Protein AF-V4PX24-F1 (afdb_monomer)

Sequence (43 aa):
MALSDTSLRNAKPKEKQYKLHDLGGLFVIVRPSGGKLWRMSMA

Secondary structure (DSSP, 8-state):
-PPPHHHHHH----SS-EEEE-STTEEEEEPTTS-EEEEE---

Radius of gyration: 10.17 Å; Cα contacts (8 Å, |Δi|>4): 67; chains: 1; bounding box: 26×18×21 Å

Mean predicted aligned error: 2.76 Å

Foldseek 3Di:
DADDPVNVVPDDADPAWDWDDHPPQWIWIQHNVRDIDIDGDDD

Solvent-accessible surface area (backbone atoms only — not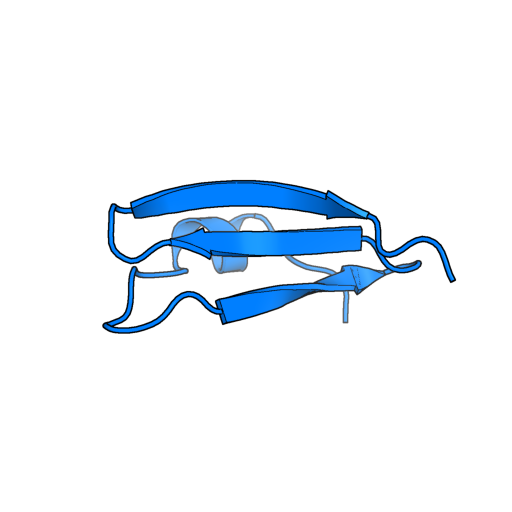 comparable to full-atom values): 2656 Å² total; per-residue (Å²): 107,74,74,46,72,69,58,60,70,69,60,69,56,41,98,57,66,48,78,49,61,35,62,95,44,34,30,34,40,35,29,53,87,61,53,75,42,83,48,71,57,78,131

Nearest PDB structures (foldseek):
  3jtz-assembly1_A  TM=9.748E-01  e=1.451E-02  Yersinia pestis
  3ju0-assembly1_A  TM=9.927E-01  e=1.984E-02  Pectobacterium atrosepticum
  7vva-assembly1_E  TM=6.029E-01  e=3.158E+00  Escherichia coli
  7qh6-assembly1_D  TM=5.904E-01  e=3.158E+00  Homo sapiens
  6cuu-assembly1_C  TM=4.741E-01  e=3.810E+00  Thermus thermophilus HB27

Structure (mmCIF, N/CA/C/O backbone):
data_AF-V4PX24-F1
#
_entry.id   AF-V4PX24-F1
#
loop_
_atom_site.group_PDB
_atom_site.id
_atom_site.type_symbol
_atom_site.label_atom_id
_atom_site.label_alt_id
_atom_site.label_comp_id
_atom_site.label_asym_id
_atom_site.label_entity_id
_atom_site.label_seq_id
_atom_site.pdbx_PDB_ins_code
_atom_site.Cartn_x
_atom_site.Cartn_y
_atom_site.Cartn_z
_atom_site.occupancy
_atom_site.B_iso_or_equiv
_atom_site.auth_seq_id
_atom_site.auth_comp_id
_atom_site.auth_asym_id
_atom_site.auth_atom_id
_atom_site.pdbx_PDB_model_num
ATOM 1 N N . MET A 1 1 ? 6.935 -6.119 -4.300 1.00 75.81 1 MET A N 1
ATOM 2 C CA . MET A 1 1 ? 5.911 -6.809 -5.114 1.00 75.81 1 MET A CA 1
ATOM 3 C C . MET A 1 1 ? 5.058 -5.736 -5.754 1.00 75.81 1 MET A C 1
ATOM 5 O O . MET A 1 1 ? 4.821 -4.740 -5.083 1.00 75.81 1 MET A O 1
ATOM 9 N N . ALA A 1 2 ? 4.672 -5.898 -7.020 1.00 90.81 2 ALA A N 1
ATOM 10 C CA . ALA A 1 2 ? 3.842 -4.901 -7.685 1.00 90.81 2 ALA A CA 1
ATOM 11 C C . ALA A 1 2 ? 2.466 -4.798 -7.010 1.00 90.81 2 ALA A C 1
ATOM 13 O O . ALA A 1 2 ? 1.904 -5.813 -6.585 1.00 90.81 2 ALA A O 1
ATOM 14 N N . LEU A 1 3 ? 1.929 -3.586 -6.907 1.00 95.12 3 LEU A N 1
ATOM 15 C CA . LEU A 1 3 ? 0.567 -3.369 -6.441 1.00 95.12 3 LEU A CA 1
ATOM 16 C C . LEU A 1 3 ? -0.422 -3.833 -7.508 1.00 95.12 3 LEU A C 1
ATOM 18 O O . LEU A 1 3 ? -0.269 -3.552 -8.694 1.00 95.12 3 LEU A O 1
ATOM 22 N N . SER A 1 4 ? -1.476 -4.516 -7.070 1.00 96.12 4 SER A N 1
ATOM 23 C CA . SER A 1 4 ? -2.620 -4.839 -7.921 1.00 96.12 4 SER A CA 1
ATOM 24 C C . SER A 1 4 ? -3.757 -3.846 -7.701 1.00 96.12 4 SER A C 1
ATOM 26 O O . SER A 1 4 ? -3.916 -3.300 -6.603 1.00 96.12 4 SER A O 1
ATOM 28 N N . ASP A 1 5 ? -4.602 -3.665 -8.715 1.00 95.56 5 ASP A N 1
ATOM 29 C CA . ASP A 1 5 ? -5.835 -2.875 -8.606 1.00 95.56 5 ASP A CA 1
ATOM 30 C C . ASP A 1 5 ? -6.692 -3.332 -7.410 1.00 95.56 5 ASP A C 1
ATOM 32 O O . ASP A 1 5 ? -7.096 -2.513 -6.583 1.00 95.56 5 ASP A O 1
ATOM 36 N N . THR A 1 6 ? -6.858 -4.645 -7.225 1.00 97.06 6 THR A N 1
ATOM 37 C CA . THR A 1 6 ? -7.591 -5.217 -6.088 1.00 97.06 6 THR A CA 1
ATOM 38 C C . THR A 1 6 ? -6.990 -4.803 -4.743 1.00 97.06 6 THR A C 1
ATOM 40 O O . THR A 1 6 ? -7.722 -4.422 -3.828 1.00 97.06 6 THR A O 1
ATOM 43 N N . SER A 1 7 ? -5.658 -4.828 -4.610 1.00 95.44 7 SER A N 1
ATOM 44 C CA . SER A 1 7 ? -4.982 -4.409 -3.374 1.00 95.44 7 SER A CA 1
ATOM 45 C C . SER A 1 7 ? -5.195 -2.920 -3.079 1.00 95.44 7 SER A C 1
ATOM 47 O O . SER A 1 7 ? -5.453 -2.545 -1.934 1.00 95.44 7 SER A O 1
ATOM 49 N N . LEU A 1 8 ? -5.187 -2.077 -4.117 1.00 95.56 8 LEU A N 1
ATOM 50 C CA . LEU A 1 8 ? -5.426 -0.641 -4.001 1.00 95.56 8 LEU A CA 1
ATOM 51 C C . LEU A 1 8 ? -6.874 -0.334 -3.630 1.00 95.56 8 LEU A C 1
ATOM 53 O O . LEU A 1 8 ? -7.112 0.533 -2.788 1.00 95.56 8 LEU A O 1
ATOM 57 N N . ARG A 1 9 ? -7.848 -1.042 -4.210 1.00 95.94 9 ARG A N 1
ATOM 58 C CA . ARG A 1 9 ? -9.272 -0.893 -3.865 1.00 95.94 9 ARG A CA 1
ATOM 59 C C . ARG A 1 9 ? -9.538 -1.303 -2.421 1.00 95.94 9 ARG A C 1
ATOM 61 O O . ARG A 1 9 ? -10.179 -0.548 -1.692 1.00 95.94 9 ARG A O 1
ATOM 68 N N . ASN A 1 10 ? -8.949 -2.416 -1.987 1.00 97.00 10 ASN A N 1
ATOM 69 C CA . ASN A 1 10 ? -9.115 -2.952 -0.635 1.00 97.00 10 ASN A CA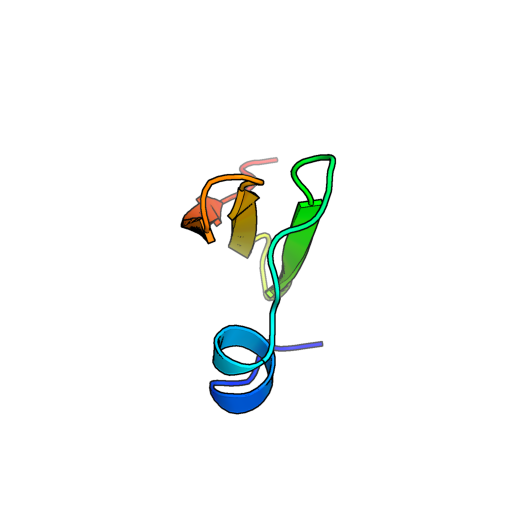 1
ATOM 70 C C . ASN A 1 10 ? -8.325 -2.197 0.444 1.00 97.00 10 ASN A C 1
ATOM 72 O O . ASN A 1 10 ? -8.578 -2.393 1.634 1.00 97.00 10 ASN A O 1
ATOM 76 N N . ALA A 1 11 ? -7.388 -1.324 0.067 1.00 97.12 11 ALA A N 1
ATOM 77 C CA . ALA A 1 11 ? -6.637 -0.509 1.013 1.00 97.12 11 ALA A CA 1
ATOM 78 C C . ALA A 1 11 ? -7.563 0.459 1.769 1.00 97.12 11 ALA A C 1
ATOM 80 O O . ALA A 1 11 ? -8.100 1.411 1.189 1.00 97.12 11 ALA A O 1
ATOM 81 N N . LYS A 1 12 ? -7.736 0.212 3.073 1.00 97.25 12 LYS A N 1
ATOM 82 C CA . LYS A 1 12 ? -8.580 1.014 3.968 1.00 97.25 12 LYS A CA 1
ATOM 83 C C . LYS A 1 12 ? -7.780 2.117 4.670 1.00 97.25 12 LYS A C 1
ATOM 85 O O . LYS A 1 12 ? -6.587 1.922 4.931 1.00 97.25 12 LYS A O 1
ATOM 90 N N . PRO A 1 13 ? -8.411 3.253 5.006 1.00 97.94 13 PRO A N 1
ATOM 91 C CA . PRO A 1 13 ? -7.796 4.268 5.855 1.00 97.94 13 PRO A CA 1
ATOM 92 C C . PRO A 1 13 ? -7.419 3.678 7.217 1.00 97.94 13 PRO A C 1
ATOM 94 O O . PRO A 1 13 ? -8.065 2.750 7.702 1.00 97.94 13 PRO A O 1
ATOM 97 N N . LYS A 1 14 ? -6.367 4.221 7.825 1.00 97.75 14 LYS A N 1
ATOM 98 C CA . LYS A 1 14 ? -5.924 3.892 9.186 1.00 97.75 14 LYS A CA 1
ATOM 99 C C . LYS A 1 14 ? -5.770 5.183 9.985 1.00 97.75 14 LYS A C 1
ATOM 101 O O . LYS A 1 14 ? -5.785 6.263 9.400 1.00 97.75 14 LYS A O 1
ATOM 106 N N . GLU A 1 15 ? -5.557 5.070 11.295 1.00 97.69 15 GLU A N 1
ATOM 107 C CA . GLU A 1 15 ? -5.328 6.224 12.183 1.00 97.69 15 GLU A CA 1
ATOM 108 C C . GLU A 1 15 ? -4.136 7.089 11.748 1.00 97.69 15 GLU A C 1
ATOM 110 O O . GLU A 1 15 ? -4.149 8.308 11.901 1.00 97.69 15 GLU A O 1
ATOM 115 N N . LYS A 1 16 ? -3.110 6.467 11.154 1.00 97.56 16 LYS A N 1
ATOM 116 C CA . LYS A 1 16 ? -1.942 7.147 10.588 1.00 97.56 16 LYS A CA 1
ATOM 117 C C . LYS A 1 16 ? -1.804 6.824 9.109 1.00 97.56 16 LYS A C 1
ATOM 119 O O . LYS A 1 16 ? -2.142 5.726 8.662 1.00 97.56 16 LYS A O 1
ATOM 124 N N . GLN A 1 17 ? -1.276 7.786 8.354 1.00 97.62 17 GLN A N 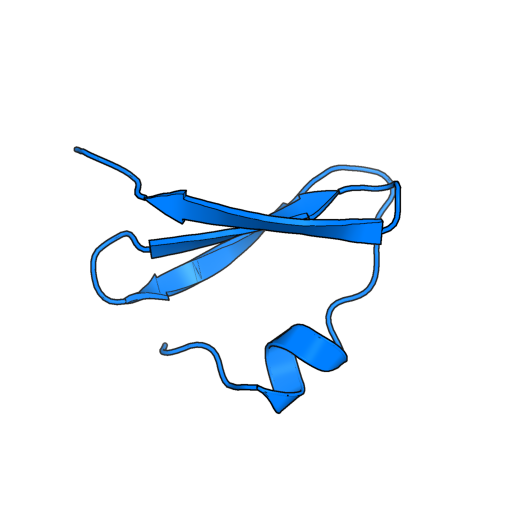1
ATOM 125 C CA . GLN A 1 17 ? -0.951 7.561 6.950 1.00 97.62 17 GLN A CA 1
ATOM 126 C C . GLN A 1 17 ? 0.077 6.435 6.805 1.00 97.62 17 GLN A C 1
ATOM 128 O O . GLN A 1 17 ? 0.998 6.320 7.615 1.00 97.62 17 GLN A O 1
ATOM 133 N N . TYR A 1 18 ? -0.062 5.629 5.759 1.00 97.88 18 TYR A N 1
ATOM 134 C CA . TYR A 1 18 ? 0.871 4.544 5.467 1.00 97.88 18 TYR A CA 1
ATOM 135 C C . TYR A 1 18 ? 1.140 4.438 3.968 1.00 97.88 18 TYR A C 1
ATOM 137 O O . TYR A 1 18 ? 0.358 4.923 3.146 1.00 97.88 18 TYR A O 1
ATOM 145 N N . LYS A 1 19 ? 2.276 3.824 3.629 1.00 96.62 19 LYS A N 1
ATOM 146 C CA . LYS A 1 19 ? 2.736 3.644 2.253 1.00 96.62 19 LYS A CA 1
ATOM 147 C C . LYS A 1 19 ? 2.460 2.218 1.789 1.00 96.62 19 LYS A C 1
ATOM 149 O O . LYS A 1 19 ? 2.762 1.263 2.501 1.00 96.62 19 LYS A O 1
ATOM 154 N N . L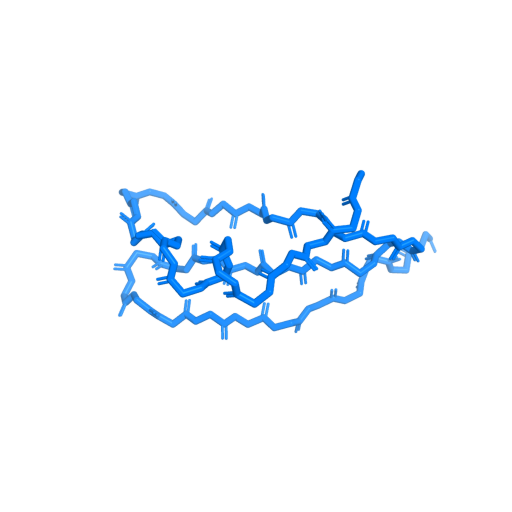EU A 1 20 ? 1.919 2.091 0.587 1.00 96.56 20 LEU A N 1
ATOM 155 C CA . LEU A 1 20 ? 1.871 0.853 -0.178 1.00 96.56 20 LEU A CA 1
ATOM 156 C C . LEU A 1 20 ? 2.912 0.971 -1.282 1.00 96.56 20 LEU A C 1
ATOM 158 O O . LEU A 1 20 ? 2.767 1.813 -2.164 1.00 96.56 20 LEU A O 1
ATOM 162 N N . HIS A 1 21 ? 3.981 0.188 -1.186 1.00 95.75 21 HIS A N 1
ATOM 163 C CA . HIS A 1 21 ? 5.083 0.244 -2.138 1.00 95.75 21 HIS A CA 1
ATOM 164 C C . HIS A 1 21 ? 4.764 -0.570 -3.385 1.00 95.75 21 HIS A C 1
ATOM 166 O O . HIS A 1 21 ? 4.326 -1.715 -3.284 1.00 95.75 21 HIS A O 1
ATOM 172 N N . ASP A 1 22 ? 5.025 0.038 -4.532 1.00 94.00 22 ASP A N 1
ATOM 173 C CA . ASP A 1 22 ? 5.073 -0.616 -5.82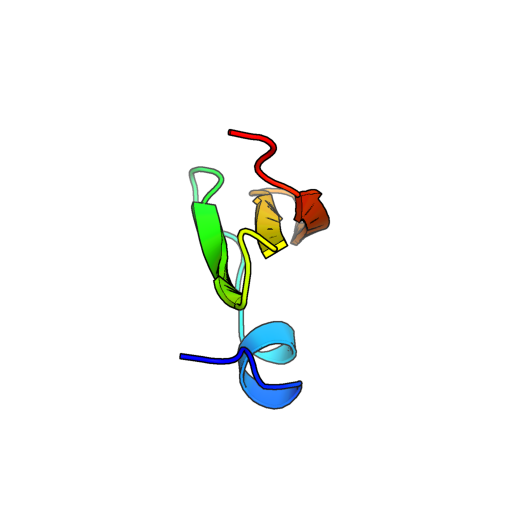9 1.00 94.00 22 ASP A CA 1
ATOM 174 C C . ASP A 1 22 ? 6.544 -0.806 -6.258 1.00 94.00 22 ASP A C 1
ATOM 176 O O . ASP A 1 22 ? 7.455 -0.825 -5.420 1.00 94.00 22 ASP A O 1
ATOM 180 N N . LEU A 1 23 ? 6.800 -0.998 -7.551 1.00 92.81 23 LEU A N 1
ATOM 181 C CA . LEU A 1 23 ? 8.138 -1.170 -8.101 1.00 92.81 23 LEU A CA 1
ATOM 182 C C . LEU A 1 23 ? 8.821 0.176 -8.379 1.00 92.81 23 LEU A C 1
ATOM 184 O O . 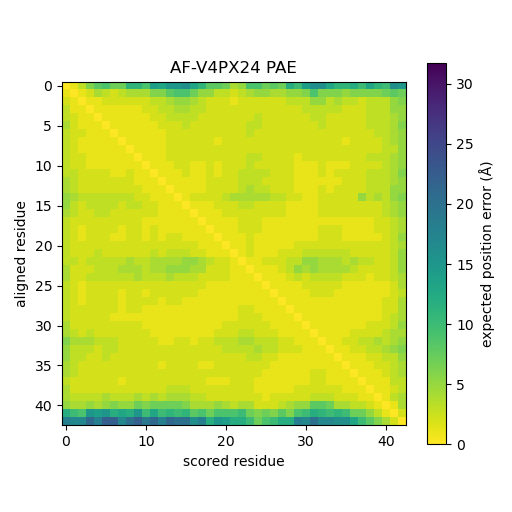LEU A 1 23 ? 8.186 1.219 -8.511 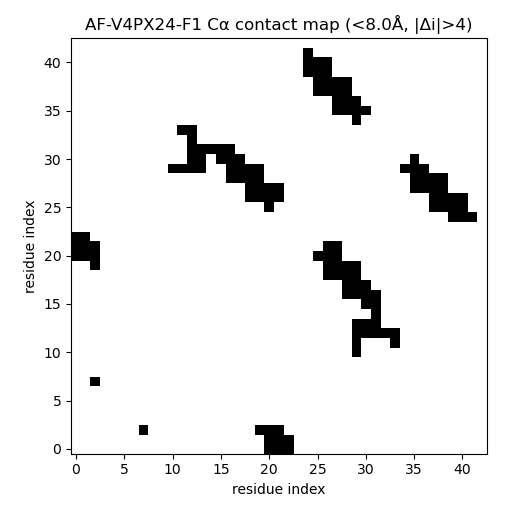1.00 92.81 23 LEU A O 1
ATOM 188 N N . GLY A 1 24 ? 10.153 0.149 -8.458 1.00 92.00 24 GLY A N 1
ATOM 189 C CA . GLY A 1 24 ? 10.945 1.293 -8.921 1.00 92.00 24 GLY A CA 1
ATOM 190 C C . GLY A 1 24 ? 10.884 2.542 -8.038 1.00 92.00 24 GLY A C 1
ATOM 191 O O . GLY A 1 24 ? 11.238 3.610 -8.508 1.00 92.00 24 GLY A O 1
ATOM 192 N N . GLY A 1 25 ? 10.437 2.442 -6.782 1.00 93.00 25 GLY A N 1
ATOM 193 C CA . GLY A 1 25 ? 10.295 3.598 -5.887 1.00 93.00 25 GLY A CA 1
ATOM 194 C C . GLY A 1 25 ? 8.938 4.303 -5.972 1.00 93.00 25 GLY A C 1
ATOM 195 O O . GLY A 1 25 ? 8.716 5.267 -5.235 1.00 93.00 25 GLY A O 1
ATOM 196 N N . LEU A 1 26 ? 8.012 3.812 -6.800 1.00 95.69 26 LEU A N 1
ATOM 197 C CA . LEU A 1 26 ? 6.618 4.247 -6.804 1.00 95.69 26 LEU A CA 1
ATOM 198 C C . LEU A 1 26 ? 5.901 3.709 -5.559 1.00 95.69 26 LEU A C 1
ATOM 200 O O . LEU A 1 26 ? 6.109 2.572 -5.136 1.00 95.69 26 LEU A O 1
ATOM 204 N N . PHE A 1 27 ? 5.048 4.523 -4.946 1.00 96.50 27 PHE A N 1
ATOM 205 C CA . PHE A 1 27 ? 4.196 4.092 -3.842 1.00 96.50 27 PHE A CA 1
ATOM 206 C C . PHE A 1 27 ? 2.910 4.918 -3.761 1.00 96.50 27 PHE A C 1
ATOM 208 O O . PHE A 1 27 ? 2.825 6.046 -4.252 1.00 96.50 27 PHE A O 1
ATOM 215 N N . VAL A 1 28 ? 1.906 4.367 -3.083 1.00 97.81 28 VAL A N 1
ATOM 216 C CA . VAL A 1 28 ? 0.668 5.070 -2.730 1.00 97.81 28 VAL A CA 1
ATOM 217 C C . VAL A 1 28 ? 0.672 5.411 -1.251 1.00 97.81 28 VAL A C 1
ATOM 219 O O . VAL A 1 28 ? 0.897 4.545 -0.408 1.00 97.81 28 VAL A O 1
ATOM 222 N N . ILE A 1 29 ? 0.371 6.664 -0.922 1.00 97.94 29 ILE A N 1
ATOM 223 C CA . ILE A 1 29 ? 0.044 7.082 0.441 1.00 97.94 29 ILE A CA 1
ATOM 224 C C . ILE A 1 29 ? -1.459 6.936 0.634 1.00 97.94 29 ILE A C 1
ATOM 226 O O . ILE A 1 29 ? -2.241 7.589 -0.060 1.00 97.94 29 ILE A O 1
ATOM 230 N N . VAL A 1 30 ? -1.857 6.130 1.612 1.00 98.12 30 VAL A N 1
ATOM 231 C CA . VAL A 1 30 ? -3.243 6.058 2.078 1.00 98.12 30 VAL A CA 1
ATOM 232 C C . VAL A 1 30 ? -3.375 6.956 3.301 1.00 98.12 30 VAL A C 1
ATOM 234 O O . VAL A 1 30 ? -2.716 6.733 4.318 1.00 98.12 30 VAL A O 1
ATOM 237 N N . ARG A 1 31 ? -4.197 8.002 3.197 1.00 98.12 31 ARG A N 1
ATOM 238 C CA . ARG A 1 31 ? -4.421 8.976 4.274 1.00 98.12 31 ARG A CA 1
ATOM 239 C C . ARG A 1 31 ? -5.569 8.527 5.186 1.00 98.12 31 ARG A C 1
ATOM 241 O O . ARG A 1 31 ? -6.496 7.878 4.700 1.00 98.12 31 ARG A O 1
ATOM 248 N N . PRO A 1 32 ? -5.582 8.944 6.466 1.00 97.94 32 PRO A N 1
ATOM 249 C CA . PRO A 1 32 ? -6.722 8.719 7.359 1.00 97.94 32 PRO A CA 1
ATOM 250 C C . PRO A 1 32 ? -8.052 9.256 6.807 1.00 97.94 32 PRO A C 1
ATOM 252 O O . PRO A 1 32 ? -9.097 8.663 7.034 1.00 97.94 32 PRO A O 1
ATOM 255 N N . SER A 1 33 ? -8.014 10.324 5.999 1.00 97.31 33 SER A N 1
ATOM 256 C CA . SER A 1 33 ? -9.194 10.895 5.332 1.00 97.31 33 SER A CA 1
ATOM 257 C C . SER A 1 33 ? -9.732 10.066 4.156 1.00 97.31 33 SER A C 1
ATOM 259 O O . SER A 1 33 ? -10.677 10.484 3.497 1.00 97.31 33 SER A O 1
ATOM 261 N N . GLY A 1 34 ? -9.098 8.938 3.820 1.00 95.56 34 GLY A N 1
ATOM 262 C CA . GLY A 1 34 ? -9.481 8.072 2.701 1.00 95.56 34 GLY A CA 1
ATOM 263 C C . GLY A 1 34 ? -8.910 8.436 1.340 1.00 95.56 34 GLY A C 1
ATOM 264 O O . GLY A 1 34 ? -9.002 7.637 0.409 1.00 95.56 34 GLY A O 1
ATOM 265 N N . GLY A 1 35 ? -8.225 9.574 1.233 1.00 96.88 35 GLY A N 1
ATOM 266 C CA . GLY A 1 35 ? -7.462 9.909 0.036 1.00 96.88 35 GLY A CA 1
ATOM 267 C C . GLY A 1 35 ? -6.320 8.917 -0.210 1.00 96.88 35 GLY A C 1
ATOM 268 O O . GLY A 1 35 ? -5.577 8.573 0.714 1.00 96.88 35 GLY A O 1
ATOM 269 N N . LYS A 1 36 ? -6.158 8.505 -1.469 1.00 97.44 36 LYS A N 1
ATOM 270 C CA . LYS A 1 36 ? -5.044 7.682 -1.958 1.00 97.44 36 LYS A CA 1
ATOM 271 C C . LYS A 1 36 ? -4.233 8.518 -2.945 1.00 97.44 36 LYS A C 1
ATOM 273 O O . LYS A 1 36 ? -4.794 9.033 -3.907 1.00 97.44 36 LYS A O 1
ATOM 2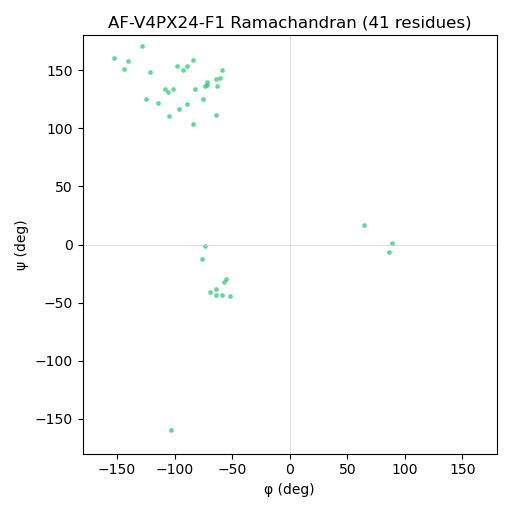78 N N . LEU A 1 37 ? -2.941 8.705 -2.681 1.00 97.06 37 LEU A N 1
ATOM 279 C CA . LEU A 1 37 ? -2.069 9.586 -3.464 1.00 97.06 37 LEU A CA 1
ATOM 280 C C . LEU A 1 37 ? -0.848 8.830 -3.977 1.00 97.06 37 LEU A C 1
ATOM 282 O O . LEU A 1 37 ? -0.084 8.297 -3.176 1.00 97.06 37 LEU A O 1
ATOM 286 N N . TRP A 1 38 ? -0.624 8.857 -5.287 1.00 96.62 38 TRP A N 1
ATOM 287 C CA . TRP A 1 38 ? 0.603 8.346 -5.895 1.00 96.62 38 TRP A CA 1
ATOM 288 C C . TRP A 1 38 ? 1.779 9.290 -5.638 1.00 96.62 38 TRP A C 1
ATOM 290 O O . TRP A 1 38 ? 1.646 10.516 -5.733 1.00 96.62 38 TRP A O 1
ATOM 300 N N . ARG A 1 39 ? 2.930 8.722 -5.280 1.00 96.19 39 ARG A N 1
ATOM 301 C CA . ARG A 1 39 ? 4.190 9.429 -5.038 1.00 96.19 39 ARG A CA 1
ATOM 302 C C . ARG A 1 39 ? 5.362 8.587 -5.517 1.00 96.19 39 ARG A C 1
ATOM 304 O O . ARG A 1 39 ? 5.311 7.363 -5.475 1.00 96.19 39 ARG A O 1
ATOM 311 N N . MET A 1 40 ? 6.424 9.269 -5.918 1.00 96.31 40 MET A N 1
ATOM 312 C CA . MET A 1 40 ? 7.695 8.652 -6.262 1.00 96.31 40 MET A CA 1
ATOM 313 C C . MET A 1 40 ? 8.708 8.975 -5.171 1.00 96.31 40 MET A C 1
ATOM 315 O O . MET A 1 40 ? 8.807 10.127 -4.745 1.00 96.31 40 MET A O 1
ATOM 319 N N . SER A 1 41 ? 9.448 7.972 -4.712 1.00 89.56 41 SER A N 1
ATOM 320 C CA . SER A 1 41 ? 10.662 8.208 -3.940 1.00 89.56 41 SER A CA 1
ATOM 321 C C . SER A 1 41 ? 11.779 8.431 -4.943 1.00 89.56 41 SER A C 1
ATOM 323 O O . SER A 1 41 ? 12.243 7.485 -5.572 1.00 89.56 41 SER A O 1
ATOM 325 N N . MET A 1 42 ? 12.175 9.685 -5.121 1.00 81.81 42 MET A N 1
ATOM 326 C CA . MET A 1 42 ? 13.471 9.981 -5.719 1.00 81.81 42 MET A CA 1
ATOM 327 C C . MET A 1 42 ? 14.511 9.688 -4.637 1.00 81.81 42 MET A C 1
ATOM 329 O O . MET A 1 42 ? 14.329 10.119 -3.495 1.00 81.81 42 MET A O 1
ATOM 333 N N . ALA A 1 43 ? 15.486 8.839 -4.961 1.00 64.75 43 ALA A N 1
ATOM 334 C CA . ALA A 1 43 ? 16.658 8.641 -4.116 1.00 64.75 43 ALA A CA 1
ATOM 335 C C . ALA A 1 43 ? 17.460 9.945 -4.02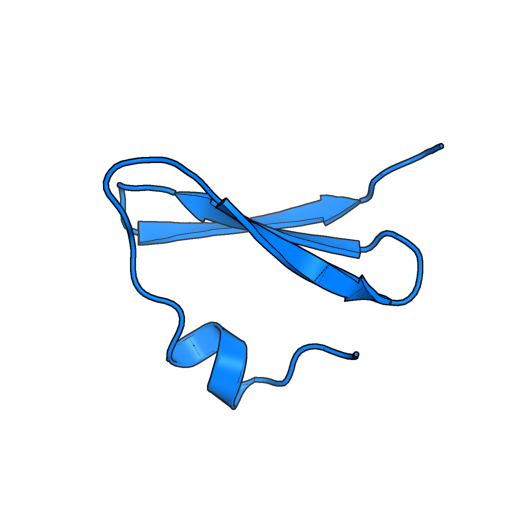6 1.00 64.75 43 ALA A C 1
ATOM 337 O O . ALA A 1 43 ? 17.463 10.687 -5.037 1.00 64.75 43 ALA A O 1
#

pLDDT: mean 94.59, std 6.21, range [64.75, 98.12]